Protein AF-A0A1B6KY46-F1 (afdb_monomer_lite)

pLDDT: mean 71.79, std 14.52, range [36.72, 92.38]

Sequence (131 aa):
NGDKIRTVQSFETPRRLRALRSFLGMCNYYRSFVPNYSKIAGPLLQLTKKNERFNWGPDQEKAFLELKERLTTAPILKHFDPDLPIEVHTDASDLGVGAALMQKEGEMVLPVAYASRRLTDAEKKYSTTEK

Organism: NCBI:txid36148

Radius of gyration: 17.71 Å; chains: 1; bounding box: 39×39×50 Å

Structure (mmCIF, N/CA/C/O backbone):
data_AF-A0A1B6KY46-F1
#
_entry.id   AF-A0A1B6KY46-F1
#
loop_
_atom_site.group_PDB
_atom_site.id
_atom_site.type_symbol
_atom_site.label_atom_id
_atom_site.label_alt_id
_atom_site.label_comp_id
_atom_site.label_asym_id
_atom_site.label_entity_id
_atom_site.label_seq_id
_atom_site.pdbx_PDB_ins_code
_atom_site.Cartn_x
_atom_site.Cartn_y
_atom_site.Cartn_z
_atom_site.occupancy
_atom_site.B_iso_or_equiv
_atom_site.auth_seq_id
_atom_site.auth_comp_id
_atom_site.auth_asym_id
_atom_site.auth_atom_id
_atom_site.pdbx_PDB_model_num
ATOM 1 N N . ASN A 1 1 ? -3.567 -14.695 9.908 1.00 36.72 1 ASN A N 1
ATOM 2 C CA . ASN A 1 1 ? -3.204 -14.280 8.528 1.00 36.72 1 ASN A CA 1
ATOM 3 C C . ASN A 1 1 ? -1.737 -13.817 8.399 1.00 36.72 1 ASN A C 1
ATOM 5 O O . ASN A 1 1 ? -1.435 -13.004 7.532 1.00 36.72 1 ASN A O 1
ATOM 9 N N . GLY A 1 2 ? -0.807 -14.327 9.223 1.00 42.25 2 GLY A N 1
ATOM 10 C CA . GLY A 1 2 ? 0.593 -13.866 9.241 1.00 42.25 2 GLY A CA 1
ATOM 11 C C . GLY A 1 2 ? 1.423 -14.260 8.011 1.00 42.25 2 GLY A C 1
ATOM 12 O O . GLY A 1 2 ? 2.403 -13.588 7.698 1.00 42.25 2 GLY A O 1
ATOM 13 N N . ASP A 1 3 ? 1.010 -15.291 7.266 1.00 48.91 3 ASP A N 1
ATOM 14 C CA . ASP A 1 3 ? 1.799 -15.824 6.146 1.00 48.91 3 ASP A CA 1
ATOM 15 C C . ASP A 1 3 ? 1.868 -14.889 4.937 1.00 48.91 3 ASP A C 1
ATOM 17 O O . ASP A 1 3 ? 2.915 -14.784 4.299 1.00 48.91 3 ASP A O 1
ATOM 21 N N . LYS A 1 4 ? 0.802 -14.136 4.636 1.00 49.28 4 LYS A N 1
ATOM 22 C CA . LYS A 1 4 ? 0.802 -13.197 3.498 1.00 49.28 4 LYS A CA 1
ATOM 23 C C . LYS A 1 4 ? 1.681 -11.968 3.765 1.00 49.28 4 LYS A C 1
ATOM 25 O O . LYS A 1 4 ? 2.340 -11.490 2.849 1.00 49.28 4 LYS A O 1
ATOM 30 N N . ILE A 1 5 ? 1.765 -11.514 5.019 1.00 53.66 5 ILE A N 1
ATOM 31 C CA . ILE A 1 5 ? 2.641 -10.403 5.438 1.00 53.66 5 ILE A CA 1
ATOM 32 C C . ILE A 1 5 ? 4.101 -10.852 5.465 1.00 53.66 5 ILE A C 1
ATOM 34 O O . ILE A 1 5 ? 4.959 -10.155 4.928 1.00 53.66 5 ILE A O 1
ATOM 38 N N . ARG A 1 6 ? 4.380 -12.048 6.005 1.00 54.47 6 ARG A N 1
ATOM 39 C CA . ARG A 1 6 ? 5.709 -12.669 5.897 1.00 54.47 6 ARG A CA 1
ATOM 40 C C . ARG A 1 6 ? 6.136 -12.795 4.445 1.00 54.47 6 ARG A C 1
ATOM 42 O O . ARG A 1 6 ? 7.271 -12.466 4.142 1.00 54.47 6 ARG A O 1
ATOM 49 N N . THR A 1 7 ? 5.210 -13.156 3.556 1.00 57.94 7 THR A N 1
ATOM 50 C CA . THR A 1 7 ? 5.467 -13.203 2.112 1.00 57.94 7 THR A CA 1
ATOM 51 C C . THR A 1 7 ? 5.849 -11.820 1.565 1.00 57.94 7 THR A C 1
ATOM 53 O O . THR A 1 7 ? 6.804 -11.726 0.805 1.00 57.94 7 THR A O 1
ATOM 56 N N . VAL A 1 8 ? 5.175 -10.731 1.973 1.00 60.91 8 VAL A N 1
ATOM 57 C CA . VAL A 1 8 ? 5.543 -9.346 1.589 1.00 60.91 8 VAL A CA 1
ATOM 58 C C . VAL A 1 8 ? 6.920 -8.954 2.133 1.00 60.91 8 VAL A C 1
ATOM 60 O O . VAL A 1 8 ? 7.728 -8.382 1.406 1.00 60.91 8 VAL A O 1
ATOM 63 N N . GLN A 1 9 ? 7.215 -9.274 3.395 1.00 61.31 9 GLN A N 1
ATOM 64 C CA . GLN A 1 9 ? 8.515 -8.997 4.016 1.00 61.31 9 GLN A CA 1
ATOM 65 C C . GLN A 1 9 ? 9.643 -9.789 3.355 1.00 61.31 9 GLN A C 1
ATOM 67 O O . GLN A 1 9 ? 10.713 -9.234 3.102 1.00 61.31 9 GLN A O 1
ATOM 72 N N . SER A 1 10 ? 9.388 -11.052 3.018 1.00 62.41 10 SER A N 1
ATOM 73 C CA . SER A 1 10 ? 10.339 -11.953 2.375 1.00 62.41 10 SER A CA 1
ATOM 74 C C . SER A 1 10 ? 10.403 -11.784 0.858 1.00 62.41 10 SER A C 1
ATOM 76 O O . SER A 1 10 ? 11.180 -12.484 0.214 1.00 62.41 10 SER A O 1
ATOM 78 N N . PHE A 1 11 ? 9.600 -10.893 0.260 1.00 71.69 11 PHE A N 1
ATOM 79 C CA . PHE A 1 11 ? 9.702 -10.619 -1.169 1.00 71.69 11 PHE A CA 1
ATOM 80 C C . PHE A 1 11 ? 11.071 -10.003 -1.456 1.00 71.69 11 PHE A C 1
ATOM 82 O O . PHE A 1 11 ? 11.393 -8.905 -0.986 1.00 71.69 11 PHE A O 1
ATOM 89 N N . GLU A 1 12 ? 11.870 -10.730 -2.228 1.00 76.62 12 GLU A N 1
ATOM 90 C CA . GLU A 1 12 ? 13.127 -10.242 -2.778 1.00 76.62 12 GLU A CA 1
ATOM 91 C C . GLU A 1 12 ? 12.865 -9.172 -3.840 1.00 76.62 12 GLU A C 1
ATOM 93 O O . GLU A 1 12 ? 11.834 -9.194 -4.525 1.00 76.62 12 GLU A O 1
ATOM 98 N N . THR A 1 13 ? 13.821 -8.255 -4.006 1.00 81.69 13 THR A N 1
ATOM 99 C CA . THR A 1 13 ? 13.777 -7.220 -5.042 1.00 81.69 13 THR A CA 1
ATOM 100 C C 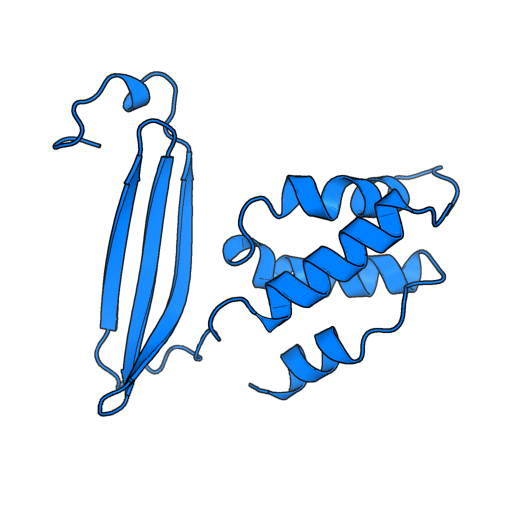. THR A 1 13 ? 13.558 -7.862 -6.421 1.00 81.69 13 THR A C 1
ATOM 102 O O . THR A 1 13 ? 14.377 -8.680 -6.865 1.00 81.69 13 THR A O 1
ATOM 105 N N . PRO A 1 14 ? 12.462 -7.528 -7.128 1.00 83.38 14 PRO A N 1
ATOM 106 C CA . PRO A 1 14 ? 12.146 -8.119 -8.417 1.00 83.38 14 PRO A CA 1
ATOM 107 C C . PRO A 1 14 ? 13.240 -7.851 -9.455 1.00 83.38 14 PRO A C 1
ATOM 109 O O . PRO A 1 14 ? 13.399 -6.739 -9.938 1.00 83.38 14 PRO A O 1
ATOM 112 N N . ARG A 1 15 ? 13.951 -8.897 -9.887 1.00 81.88 15 ARG A N 1
ATOM 113 C CA . ARG A 1 15 ? 14.967 -8.781 -10.956 1.00 81.88 15 ARG A CA 1
ATOM 114 C C . ARG A 1 15 ? 14.407 -8.950 -12.369 1.00 81.88 15 ARG A C 1
ATOM 116 O O . ARG A 1 15 ? 15.143 -8.865 -13.345 1.00 81.88 15 ARG A O 1
ATOM 123 N N . ARG A 1 16 ? 13.120 -9.298 -12.491 1.00 85.19 16 ARG A N 1
ATOM 124 C CA . ARG A 1 16 ? 12.459 -9.618 -13.766 1.00 85.19 16 ARG A CA 1
ATOM 125 C C . ARG A 1 16 ? 11.001 -9.174 -13.741 1.00 85.19 16 ARG A C 1
ATOM 127 O O . ARG A 1 16 ? 10.339 -9.267 -12.706 1.00 85.19 16 ARG A O 1
ATOM 134 N N . LEU A 1 17 ? 10.459 -8.848 -14.913 1.00 84.69 17 LEU A N 1
ATOM 135 C CA . LEU A 1 17 ? 9.071 -8.410 -15.091 1.00 84.69 17 LEU A CA 1
ATOM 136 C C . LEU A 1 17 ? 8.029 -9.372 -14.490 1.00 84.69 17 LEU A C 1
ATOM 138 O O . LEU A 1 17 ? 7.043 -8.932 -13.903 1.00 84.69 17 LEU A O 1
ATOM 142 N N . ARG A 1 18 ? 8.248 -10.691 -14.593 1.00 83.00 18 ARG A N 1
ATOM 143 C CA . ARG A 1 18 ? 7.348 -11.698 -14.002 1.00 83.00 18 ARG A CA 1
ATOM 144 C C . ARG A 1 18 ? 7.260 -11.568 -12.478 1.00 83.00 18 ARG A C 1
ATOM 146 O O . ARG A 1 18 ? 6.161 -11.610 -11.934 1.00 83.00 18 ARG A O 1
ATOM 153 N N . ALA A 1 19 ? 8.398 -11.386 -11.809 1.00 81.81 19 ALA A N 1
ATOM 154 C CA . ALA A 1 19 ? 8.449 -11.218 -10.357 1.00 81.81 19 ALA A CA 1
ATOM 155 C C . ALA A 1 19 ? 7.783 -9.902 -9.937 1.00 81.81 19 ALA A C 1
ATOM 157 O O . ALA A 1 19 ? 6.993 -9.886 -8.997 1.00 81.81 19 ALA A O 1
ATOM 158 N N . LEU A 1 20 ? 8.012 -8.827 -10.700 1.00 86.75 20 LEU A N 1
ATOM 159 C CA . LEU A 1 20 ? 7.397 -7.528 -10.437 1.00 86.75 20 LEU A CA 1
ATOM 160 C C . LEU A 1 20 ? 5.868 -7.582 -10.553 1.00 86.75 20 LEU A C 1
ATOM 162 O O . LEU A 1 20 ? 5.163 -7.077 -9.686 1.00 86.75 20 LEU A O 1
ATOM 166 N N . ARG A 1 21 ? 5.341 -8.241 -11.592 1.00 84.12 21 ARG A N 1
ATOM 167 C CA . ARG A 1 21 ? 3.891 -8.439 -11.756 1.00 84.12 21 ARG A CA 1
ATOM 168 C C . ARG A 1 21 ? 3.289 -9.265 -10.621 1.00 84.12 21 ARG A C 1
ATOM 170 O O . ARG A 1 21 ? 2.195 -8.945 -10.171 1.00 84.12 21 ARG A O 1
ATOM 177 N N . SER A 1 22 ? 4.002 -10.286 -10.141 1.00 81.56 22 SER A N 1
ATOM 178 C CA . SER A 1 22 ? 3.567 -11.081 -8.986 1.00 81.56 22 SER A CA 1
ATOM 179 C C . SER A 1 22 ? 3.493 -10.236 -7.713 1.00 81.56 22 SER A C 1
ATOM 181 O O . SER A 1 22 ? 2.498 -10.303 -6.996 1.00 81.56 22 SER A O 1
ATOM 183 N N . PHE A 1 23 ? 4.520 -9.422 -7.455 1.00 83.62 23 PHE A N 1
ATOM 184 C CA . PHE A 1 23 ? 4.546 -8.499 -6.322 1.00 83.62 23 PHE A CA 1
ATOM 185 C C . PHE A 1 23 ? 3.394 -7.491 -6.405 1.00 83.62 23 PHE A C 1
ATOM 187 O O . PHE A 1 23 ? 2.583 -7.410 -5.488 1.00 83.62 23 PHE A O 1
ATOM 194 N N . LEU A 1 24 ? 3.249 -6.796 -7.539 1.00 85.31 24 LEU A N 1
ATOM 195 C CA . LEU A 1 24 ? 2.179 -5.815 -7.745 1.00 85.31 24 LEU A CA 1
ATOM 196 C C . LEU A 1 24 ? 0.783 -6.439 -7.647 1.00 85.31 24 LEU A C 1
ATOM 198 O O . LEU A 1 24 ? -0.112 -5.817 -7.085 1.00 85.31 24 LEU A O 1
ATOM 202 N N . GLY A 1 25 ? 0.596 -7.665 -8.143 1.00 81.00 25 GLY A N 1
ATOM 203 C CA . GLY A 1 25 ? -0.665 -8.396 -8.012 1.00 81.00 25 GLY A CA 1
ATOM 204 C C . GLY A 1 25 ? -1.051 -8.634 -6.552 1.00 81.00 25 GLY A C 1
ATOM 205 O O . GLY A 1 25 ? -2.205 -8.432 -6.181 1.00 81.00 25 GLY A O 1
ATOM 206 N N . MET A 1 26 ? -0.078 -8.982 -5.709 1.00 75.00 26 MET A N 1
ATOM 207 C CA . MET A 1 26 ? -0.288 -9.136 -4.271 1.00 75.00 26 MET A CA 1
ATOM 208 C C . MET A 1 26 ? -0.530 -7.784 -3.584 1.00 75.00 26 MET A C 1
ATOM 210 O O . MET A 1 26 ? -1.487 -7.651 -2.823 1.00 75.00 26 MET A O 1
ATOM 214 N N . CYS A 1 27 ? 0.247 -6.749 -3.915 1.00 76.94 27 CYS A N 1
ATOM 215 C CA . CYS A 1 27 ? 0.030 -5.400 -3.389 1.00 76.94 27 CYS A CA 1
ATOM 216 C C . CYS A 1 27 ? -1.350 -4.836 -3.752 1.00 76.94 27 CYS A C 1
ATOM 218 O O . CYS A 1 27 ? -1.924 -4.078 -2.975 1.00 76.94 27 CYS A O 1
ATOM 220 N N . ASN A 1 28 ? -1.901 -5.209 -4.910 1.00 76.81 28 ASN A N 1
ATOM 221 C CA . ASN A 1 28 ? -3.199 -4.725 -5.371 1.00 76.81 28 ASN A CA 1
ATOM 222 C C . ASN A 1 28 ? -4.346 -5.152 -4.437 1.00 76.81 28 ASN A C 1
ATOM 224 O O . ASN A 1 28 ? -5.300 -4.395 -4.278 1.00 76.81 28 ASN A O 1
ATOM 228 N N . TYR A 1 29 ? -4.227 -6.309 -3.770 1.00 68.81 29 TYR A N 1
ATOM 229 C CA . TYR A 1 29 ? -5.178 -6.753 -2.740 1.00 68.81 29 TYR A CA 1
ATOM 230 C C . TYR A 1 29 ? -5.215 -5.795 -1.542 1.00 68.81 29 TYR A C 1
ATOM 232 O O . TYR A 1 29 ? -6.267 -5.565 -0.957 1.00 68.81 29 TYR A O 1
ATOM 240 N N . TYR A 1 30 ? -4.070 -5.199 -1.204 1.00 70.62 30 TYR A N 1
ATOM 241 C CA . TYR A 1 30 ? -3.914 -4.322 -0.046 1.00 70.62 30 TYR A CA 1
ATOM 242 C C . TYR A 1 30 ? -3.887 -2.828 -0.403 1.00 70.62 30 TYR A C 1
ATOM 244 O O . TYR A 1 30 ? -3.660 -1.980 0.459 1.00 70.62 30 TYR A O 1
ATOM 252 N N . ARG A 1 31 ? -4.116 -2.477 -1.674 1.00 72.94 31 ARG A N 1
ATOM 253 C CA . ARG A 1 31 ? -3.951 -1.104 -2.177 1.00 72.94 31 ARG A CA 1
ATOM 254 C C . ARG A 1 31 ? -4.835 -0.078 -1.463 1.00 72.94 31 ARG A C 1
ATOM 256 O O . ARG A 1 31 ? -4.445 1.077 -1.362 1.00 72.94 31 ARG A O 1
ATOM 263 N N . SER A 1 32 ? -6.021 -0.486 -0.998 1.00 65.50 32 SER A N 1
ATOM 264 C CA . SER A 1 32 ? -6.977 0.363 -0.266 1.00 65.50 32 SER A CA 1
ATOM 265 C C . SER A 1 32 ? -6.443 0.809 1.093 1.00 65.50 32 SER A C 1
ATOM 267 O O . SER A 1 32 ? -6.942 1.773 1.659 1.00 65.50 32 SER A O 1
ATOM 269 N N . PHE A 1 33 ? -5.418 0.122 1.592 1.00 65.88 33 PHE A N 1
ATOM 270 C CA . PHE A 1 33 ? -4.835 0.314 2.917 1.00 65.88 33 PHE A CA 1
ATOM 271 C C . PHE A 1 33 ? -3.481 1.017 2.863 1.00 65.88 33 PHE A C 1
ATOM 273 O O . PHE A 1 33 ? -2.880 1.291 3.896 1.00 65.88 33 PHE A O 1
ATOM 280 N N . VAL A 1 34 ? -2.997 1.317 1.656 1.00 72.38 34 VAL A N 1
ATOM 281 C CA . VAL A 1 34 ? -1.781 2.092 1.436 1.00 72.38 34 VAL A CA 1
ATOM 282 C C . VAL A 1 34 ? -2.196 3.468 0.914 1.00 72.38 34 VAL A C 1
ATOM 284 O O . VAL A 1 34 ? -2.529 3.606 -0.270 1.00 72.38 34 VAL A O 1
ATOM 287 N N . PRO A 1 35 ? -2.184 4.511 1.764 1.00 70.62 35 PRO A N 1
ATOM 288 C CA . PRO A 1 35 ? -2.429 5.874 1.320 1.00 70.62 35 PRO A CA 1
ATOM 289 C C . PRO A 1 35 ? -1.504 6.229 0.158 1.00 70.62 35 PRO A C 1
ATOM 291 O O . PRO A 1 35 ? -0.308 5.946 0.187 1.00 70.62 35 PRO A O 1
ATOM 294 N N . ASN A 1 36 ? -2.058 6.855 -0.880 1.00 77.94 36 ASN A N 1
ATOM 295 C CA . ASN A 1 36 ? -1.322 7.215 -2.094 1.00 77.94 36 ASN A CA 1
ATOM 296 C C . ASN A 1 36 ? -0.678 6.028 -2.839 1.00 77.94 36 ASN A C 1
ATOM 298 O O . ASN A 1 36 ? 0.280 6.244 -3.584 1.00 77.94 36 ASN A O 1
ATOM 302 N N . TYR A 1 37 ? -1.217 4.805 -2.718 1.00 81.62 37 TYR A N 1
ATOM 303 C CA . TYR A 1 37 ? -0.700 3.604 -3.392 1.00 81.62 37 TYR A CA 1
ATOM 304 C C . TYR A 1 37 ? -0.311 3.846 -4.854 1.00 81.62 37 TYR A C 1
ATOM 306 O O . TYR A 1 37 ? 0.811 3.553 -5.249 1.00 81.62 37 TYR A O 1
ATOM 314 N N . SER A 1 38 ? -1.201 4.439 -5.657 1.00 80.94 38 SER A N 1
ATOM 315 C CA . SER A 1 38 ? -0.948 4.683 -7.084 1.00 80.94 38 SER A CA 1
ATOM 316 C C . SER A 1 38 ? 0.248 5.604 -7.344 1.00 80.94 38 SER A C 1
ATOM 318 O O . SER A 1 38 ? 0.911 5.464 -8.368 1.00 80.94 38 SER A O 1
ATOM 320 N N . LYS A 1 39 ? 0.534 6.541 -6.429 1.00 82.44 39 LYS A N 1
ATOM 321 C CA . LYS A 1 39 ? 1.686 7.447 -6.524 1.00 82.44 39 LYS A CA 1
ATOM 322 C C . LYS A 1 39 ? 2.981 6.702 -6.204 1.00 82.44 39 LYS A C 1
ATOM 324 O O . LYS A 1 39 ? 3.949 6.844 -6.941 1.00 82.44 39 LYS A O 1
ATOM 329 N N . ILE A 1 40 ? 2.969 5.882 -5.152 1.00 86.62 40 ILE A N 1
ATOM 330 C CA . ILE A 1 40 ? 4.129 5.091 -4.715 1.00 86.62 40 ILE A CA 1
ATOM 331 C C . ILE A 1 40 ? 4.430 3.985 -5.736 1.00 86.62 40 ILE A C 1
ATOM 333 O O . ILE A 1 40 ? 5.563 3.831 -6.168 1.00 86.62 40 ILE A O 1
ATOM 337 N N . ALA A 1 41 ? 3.411 3.258 -6.200 1.00 87.81 41 ALA A N 1
ATOM 338 C CA . ALA A 1 41 ? 3.544 2.180 -7.177 1.00 87.81 41 ALA A CA 1
ATOM 339 C C . ALA A 1 41 ? 3.815 2.672 -8.612 1.00 87.81 41 ALA A C 1
ATOM 341 O O . ALA A 1 41 ? 4.110 1.859 -9.486 1.00 87.81 41 ALA A O 1
ATOM 342 N N . GLY A 1 42 ? 3.717 3.977 -8.884 1.00 88.44 42 GLY A N 1
ATOM 343 C CA . GLY A 1 42 ? 3.860 4.565 -10.220 1.00 88.44 42 GLY A CA 1
ATOM 344 C C . GLY A 1 42 ? 5.129 4.133 -10.975 1.00 88.44 42 GLY A C 1
ATOM 345 O O . GLY A 1 42 ? 4.999 3.609 -12.086 1.00 88.44 42 GLY A O 1
ATOM 346 N N . PRO A 1 43 ? 6.337 4.270 -10.388 1.00 88.88 43 PRO A N 1
ATOM 347 C CA . PRO A 1 43 ? 7.592 3.835 -11.009 1.00 88.88 43 PRO A CA 1
ATOM 348 C C . PRO A 1 43 ? 7.628 2.335 -11.329 1.00 88.88 43 PRO A C 1
ATOM 350 O O . PRO A 1 43 ? 8.192 1.927 -12.342 1.00 88.88 43 PRO A O 1
ATOM 353 N N . LEU A 1 44 ? 6.984 1.507 -10.501 1.00 90.31 44 LEU A N 1
ATOM 354 C CA . LEU A 1 44 ? 6.892 0.059 -10.696 1.00 90.31 44 LEU A CA 1
ATOM 355 C C . LEU A 1 44 ? 5.886 -0.309 -11.793 1.00 90.31 44 LEU A C 1
ATOM 357 O O . LEU A 1 44 ? 6.149 -1.178 -12.620 1.00 90.31 44 LEU A O 1
ATOM 361 N N . LEU A 1 45 ? 4.737 0.368 -11.837 1.00 87.75 45 LEU A N 1
ATOM 362 C CA . LEU A 1 45 ? 3.714 0.158 -12.861 1.00 87.75 45 LEU A CA 1
ATOM 363 C C . LEU A 1 45 ? 4.221 0.545 -14.253 1.00 87.75 45 LEU A C 1
ATOM 365 O O . LEU A 1 45 ? 3.876 -0.127 -15.227 1.00 87.75 45 LEU A O 1
ATOM 369 N N . GLN A 1 46 ? 5.076 1.567 -14.363 1.00 88.19 46 GLN A N 1
ATOM 370 C CA . GLN A 1 46 ? 5.720 1.927 -15.630 1.00 88.19 46 GLN A CA 1
ATOM 371 C C . GLN A 1 46 ? 6.524 0.763 -16.218 1.00 88.19 46 GLN A C 1
ATOM 373 O O . GLN A 1 46 ? 6.327 0.444 -17.388 1.00 88.19 46 GLN A O 1
ATOM 378 N N . LEU A 1 47 ? 7.299 0.045 -15.397 1.00 87.94 47 LEU A N 1
ATOM 379 C CA . LEU A 1 47 ? 8.048 -1.139 -15.837 1.00 87.94 47 LEU A CA 1
ATOM 380 C C . LEU A 1 47 ? 7.160 -2.288 -16.337 1.00 87.94 47 LEU A C 1
ATOM 382 O O . LEU A 1 47 ? 7.659 -3.216 -16.970 1.00 87.94 47 LEU A O 1
ATOM 386 N N . THR A 1 48 ? 5.854 -2.265 -16.049 1.00 86.19 48 THR A N 1
ATOM 387 C CA . THR A 1 48 ? 4.920 -3.305 -16.507 1.00 86.19 48 THR A CA 1
ATOM 388 C C . THR A 1 48 ? 4.281 -3.036 -17.866 1.00 86.19 48 THR A C 1
ATOM 390 O O . THR A 1 48 ? 3.645 -3.950 -18.414 1.00 86.19 48 THR A O 1
ATOM 393 N N . LYS A 1 49 ? 4.458 -1.823 -18.413 1.00 87.25 49 LYS A N 1
ATOM 394 C CA . LYS A 1 49 ? 3.894 -1.398 -19.698 1.00 87.25 49 LYS A CA 1
ATOM 395 C C . LYS A 1 49 ? 4.490 -2.188 -20.865 1.00 87.25 49 LYS A C 1
ATOM 397 O O . LYS A 1 49 ? 5.616 -2.679 -20.824 1.00 87.25 49 LYS A O 1
ATOM 402 N N . LYS A 1 50 ? 3.698 -2.334 -21.929 1.00 81.62 50 LYS A N 1
ATOM 403 C CA . LYS A 1 50 ? 4.122 -3.021 -23.153 1.00 81.62 50 LYS A CA 1
ATOM 404 C C . LYS A 1 50 ? 5.243 -2.214 -23.823 1.00 81.62 50 LYS A C 1
ATOM 406 O O . LYS A 1 50 ? 5.114 -1.003 -23.939 1.00 81.62 50 LYS A O 1
ATOM 411 N N . ASN A 1 51 ? 6.296 -2.900 -24.274 1.00 80.56 51 ASN A N 1
ATOM 412 C CA . ASN A 1 51 ? 7.499 -2.337 -24.912 1.00 80.56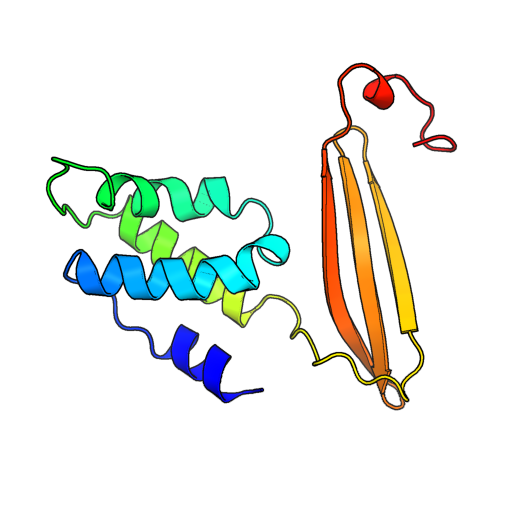 51 ASN A CA 1
ATOM 413 C C . ASN A 1 51 ? 8.435 -1.514 -24.006 1.00 80.56 51 ASN A C 1
ATOM 415 O O . ASN A 1 51 ? 9.396 -0.940 -24.513 1.00 80.56 51 ASN A O 1
ATOM 419 N N . GLU A 1 52 ? 8.217 -1.499 -22.690 1.00 82.25 52 GLU A N 1
ATOM 420 C CA . GLU A 1 52 ? 9.151 -0.862 -21.759 1.00 82.25 52 GLU A CA 1
ATOM 421 C C . GLU A 1 52 ? 10.337 -1.793 -21.461 1.00 82.25 52 GLU A C 1
ATOM 423 O O . GLU A 1 52 ? 10.158 -2.996 -21.232 1.00 82.25 52 GLU A O 1
ATOM 428 N N . ARG A 1 53 ? 11.563 -1.255 -21.445 1.00 84.50 53 ARG A N 1
ATOM 429 C CA . ARG A 1 53 ? 12.729 -2.020 -20.983 1.00 84.50 53 ARG A CA 1
ATOM 430 C C . ARG A 1 53 ? 12.670 -2.134 -19.465 1.00 84.50 53 ARG A C 1
ATOM 432 O O . ARG A 1 53 ? 12.451 -1.149 -18.768 1.00 84.50 53 ARG A O 1
ATOM 439 N N . PHE A 1 54 ? 12.902 -3.334 -18.941 1.00 86.69 54 PHE A N 1
ATOM 440 C CA . PHE A 1 54 ? 12.974 -3.537 -17.497 1.00 86.69 54 PHE A CA 1
ATOM 441 C C . PHE A 1 54 ? 14.255 -2.889 -16.951 1.00 86.69 54 PHE A C 1
ATOM 443 O O . PHE A 1 54 ? 15.319 -3.504 -16.977 1.00 86.69 54 PHE A O 1
ATOM 450 N N . ASN A 1 55 ? 14.149 -1.639 -16.500 1.00 87.06 55 ASN A N 1
ATOM 451 C CA . ASN A 1 55 ? 15.240 -0.887 -15.894 1.00 87.06 55 ASN A CA 1
ATOM 452 C C . ASN A 1 55 ? 14.938 -0.635 -14.416 1.00 87.06 55 ASN A C 1
ATOM 454 O O . ASN A 1 55 ? 14.033 0.127 -14.080 1.00 87.06 55 ASN A O 1
ATOM 458 N N . TRP A 1 56 ? 15.679 -1.298 -13.535 1.00 90.50 56 TRP A N 1
ATOM 459 C CA . TRP A 1 56 ? 15.499 -1.156 -12.096 1.00 90.50 56 TRP A CA 1
ATOM 460 C C . TRP A 1 56 ? 16.458 -0.097 -11.553 1.00 90.50 56 TRP A C 1
ATOM 462 O O . TRP A 1 56 ? 17.645 -0.366 -11.373 1.00 90.50 56 TRP A O 1
ATOM 472 N N . GLY A 1 57 ? 15.949 1.115 -11.338 1.00 91.12 57 GLY A N 1
ATOM 473 C CA . GLY A 1 57 ? 16.710 2.248 -10.823 1.00 91.12 57 GLY A CA 1
ATOM 474 C C . GLY A 1 57 ? 16.345 2.633 -9.384 1.00 91.12 57 GLY A C 1
ATOM 475 O O . GLY A 1 57 ? 15.546 1.956 -8.729 1.00 91.12 57 GLY A O 1
ATOM 476 N N . PRO A 1 58 ? 16.900 3.756 -8.890 1.00 92.38 58 PRO A N 1
ATOM 477 C CA . PRO A 1 58 ? 16.653 4.251 -7.535 1.00 92.38 58 PRO A CA 1
ATOM 478 C C . PRO A 1 58 ? 15.172 4.515 -7.238 1.00 92.38 58 PRO A C 1
ATOM 480 O O . PRO A 1 58 ? 14.706 4.220 -6.140 1.00 92.38 58 PRO A O 1
ATOM 483 N N . ASP A 1 59 ? 14.413 5.016 -8.217 1.00 89.38 59 ASP A N 1
ATOM 484 C CA . ASP A 1 59 ? 12.985 5.309 -8.049 1.00 89.38 59 ASP A CA 1
ATOM 485 C C . ASP A 1 59 ? 12.150 4.035 -7.876 1.00 89.38 59 ASP A C 1
ATOM 487 O O . ASP A 1 59 ? 11.202 4.010 -7.091 1.00 89.38 59 ASP A O 1
ATOM 491 N N . GLN A 1 60 ? 12.509 2.962 -8.586 1.00 91.38 60 GLN A N 1
ATOM 492 C CA . GLN A 1 60 ? 11.851 1.663 -8.464 1.00 91.38 60 GLN A CA 1
ATOM 493 C C . GLN A 1 60 ? 12.211 0.981 -7.148 1.00 91.38 60 GLN A C 1
ATOM 495 O O . GLN A 1 60 ? 11.318 0.458 -6.484 1.00 91.38 60 GLN A O 1
ATOM 500 N N . GLU A 1 61 ? 13.480 1.038 -6.735 1.00 91.12 61 GLU A N 1
ATOM 501 C CA . GLU A 1 61 ? 13.909 0.518 -5.434 1.00 91.12 61 GLU A CA 1
ATOM 502 C C . GLU A 1 61 ? 13.193 1.248 -4.293 1.00 91.12 61 GLU A C 1
ATOM 504 O O . GLU A 1 61 ? 12.598 0.614 -3.424 1.00 91.12 61 GLU A O 1
ATOM 509 N N . LYS A 1 62 ? 13.154 2.585 -4.341 1.00 91.50 62 LYS A N 1
ATOM 510 C CA . LYS A 1 62 ? 12.447 3.402 -3.351 1.00 91.50 62 LYS A CA 1
ATOM 511 C C . LYS A 1 62 ? 10.958 3.060 -3.296 1.00 91.50 62 LYS A C 1
ATOM 513 O O . LYS A 1 62 ? 10.427 2.843 -2.212 1.00 91.50 62 LYS A O 1
ATOM 518 N N . ALA A 1 63 ? 10.296 2.970 -4.450 1.00 89.12 63 ALA A N 1
ATOM 519 C CA . ALA A 1 63 ? 8.891 2.580 -4.534 1.00 89.12 63 ALA A CA 1
ATOM 520 C C . ALA A 1 63 ? 8.637 1.173 -3.967 1.00 89.12 63 ALA A C 1
ATOM 522 O O . ALA A 1 63 ? 7.635 0.944 -3.291 1.00 89.12 63 ALA A O 1
ATOM 523 N N . PHE A 1 64 ? 9.536 0.225 -4.236 1.00 89.81 64 PHE A N 1
ATOM 524 C CA . PHE A 1 64 ? 9.438 -1.146 -3.743 1.00 89.81 64 PHE A CA 1
ATOM 525 C C . PHE A 1 64 ? 9.586 -1.222 -2.221 1.00 89.81 64 PHE A C 1
ATOM 527 O O . PHE A 1 64 ? 8.749 -1.837 -1.557 1.00 89.81 64 PHE A O 1
ATOM 534 N N . LEU A 1 65 ? 10.611 -0.569 -1.669 1.00 88.06 65 LEU A N 1
ATOM 535 C CA . LEU A 1 65 ? 10.854 -0.523 -0.230 1.00 88.06 65 LEU A CA 1
ATOM 536 C C . LEU A 1 65 ? 9.729 0.204 0.506 1.00 88.06 65 LEU A C 1
ATOM 538 O O . LEU A 1 65 ? 9.229 -0.326 1.494 1.00 88.06 65 LEU A O 1
ATOM 542 N N . GLU A 1 66 ? 9.263 1.345 -0.012 1.00 87.06 66 GLU A N 1
ATOM 543 C CA . GLU A 1 66 ? 8.146 2.071 0.594 1.00 87.06 66 GLU A CA 1
ATOM 544 C C . GLU A 1 66 ? 6.861 1.234 0.558 1.00 87.06 66 GLU A C 1
ATOM 546 O O . GLU A 1 66 ? 6.151 1.163 1.555 1.00 87.06 66 GLU A O 1
ATOM 551 N N . LEU A 1 67 ? 6.563 0.514 -0.532 1.00 84.75 67 LEU A N 1
ATOM 552 C CA . LEU A 1 67 ? 5.419 -0.403 -0.540 1.00 84.75 67 LEU A CA 1
ATOM 553 C C . LEU A 1 67 ? 5.576 -1.545 0.467 1.00 84.75 67 LEU A C 1
ATOM 555 O O . LEU A 1 67 ? 4.606 -1.865 1.149 1.00 84.75 67 LEU A O 1
ATOM 559 N N . LYS A 1 68 ? 6.763 -2.153 0.592 1.00 83.00 68 LYS A N 1
ATOM 560 C CA . LYS A 1 68 ? 7.014 -3.188 1.609 1.00 83.00 68 LYS A CA 1
ATOM 561 C C . LYS A 1 68 ? 6.812 -2.637 3.014 1.00 83.00 68 LYS A C 1
ATOM 563 O O . LYS A 1 68 ? 6.130 -3.267 3.816 1.00 83.00 68 LYS A O 1
ATOM 568 N N . GLU A 1 69 ? 7.359 -1.465 3.302 1.00 80.38 69 GLU A N 1
ATOM 569 C CA . GLU A 1 69 ? 7.205 -0.808 4.593 1.00 80.38 69 GLU A CA 1
ATOM 570 C C . GLU A 1 69 ? 5.735 -0.503 4.868 1.00 80.38 69 GLU A C 1
ATOM 572 O O . GLU A 1 69 ? 5.201 -0.967 5.867 1.00 80.38 69 GLU A O 1
ATOM 577 N N . ARG A 1 70 ? 5.024 0.175 3.963 1.00 77.31 70 ARG A N 1
ATOM 578 C CA . ARG A 1 70 ? 3.608 0.534 4.153 1.00 77.31 70 ARG A CA 1
ATOM 579 C C . ARG A 1 70 ? 2.711 -0.687 4.297 1.00 77.31 70 ARG A C 1
ATOM 581 O O . ARG A 1 70 ? 1.798 -0.667 5.105 1.00 77.31 70 ARG A O 1
ATOM 588 N N . LEU A 1 71 ? 2.969 -1.761 3.555 1.00 73.94 71 LEU A N 1
ATOM 589 C CA . LEU A 1 71 ? 2.192 -3.001 3.650 1.00 73.94 71 LEU A CA 1
ATOM 590 C C . LEU A 1 71 ? 2.489 -3.810 4.918 1.00 73.94 71 LEU A C 1
ATOM 592 O O . LEU A 1 71 ? 1.719 -4.706 5.254 1.00 73.94 71 LEU A O 1
ATOM 596 N N . THR A 1 72 ? 3.597 -3.522 5.602 1.00 69.12 72 THR A N 1
ATOM 597 C CA . THR A 1 72 ? 4.010 -4.222 6.829 1.00 69.12 72 THR A CA 1
ATOM 598 C C . THR A 1 72 ? 3.836 -3.376 8.088 1.00 69.12 72 THR A C 1
ATOM 600 O O . THR A 1 72 ? 3.734 -3.938 9.173 1.00 69.12 72 THR A O 1
ATOM 603 N N . THR A 1 73 ? 3.750 -2.052 7.940 1.00 63.28 73 THR A N 1
ATOM 604 C CA . THR A 1 73 ? 3.482 -1.074 9.005 1.00 63.28 73 THR A CA 1
ATOM 605 C C . THR A 1 73 ? 2.039 -0.575 9.017 1.00 63.28 73 THR A C 1
ATOM 607 O O . THR A 1 73 ? 1.603 -0.073 10.051 1.00 63.28 73 THR A O 1
ATOM 610 N N . ALA A 1 74 ? 1.273 -0.713 7.921 1.00 58.12 74 ALA A N 1
ATOM 611 C CA . ALA A 1 74 ? -0.167 -0.456 7.949 1.00 58.12 74 ALA A CA 1
ATOM 612 C C . ALA A 1 74 ? -0.795 -1.313 9.056 1.00 58.12 74 ALA A C 1
ATOM 614 O O . ALA A 1 74 ? -0.495 -2.512 9.136 1.00 58.12 74 ALA A O 1
ATOM 615 N N . PRO A 1 75 ? -1.623 -0.714 9.929 1.00 52.62 75 PRO A N 1
ATOM 616 C CA . PRO A 1 75 ? -2.130 -1.411 11.091 1.00 52.62 75 PRO A CA 1
ATOM 617 C C . PRO A 1 75 ? -2.929 -2.621 10.604 1.00 52.62 75 PRO A C 1
ATOM 619 O O . PRO A 1 75 ? -3.739 -2.559 9.676 1.00 52.62 75 PRO A O 1
ATOM 622 N N . ILE A 1 76 ? -2.534 -3.751 11.172 1.00 53.53 76 ILE A N 1
ATOM 623 C CA . ILE A 1 76 ? -2.799 -5.104 10.710 1.00 53.53 76 ILE A CA 1
ATOM 624 C C . ILE A 1 76 ? -4.299 -5.268 10.532 1.00 53.53 76 ILE A C 1
ATOM 626 O O . ILE A 1 76 ? -5.033 -5.258 11.515 1.00 53.53 76 ILE A O 1
ATOM 630 N N . LEU A 1 77 ? -4.745 -5.443 9.288 1.00 58.62 77 LEU A N 1
ATOM 631 C CA . LEU A 1 77 ? -6.137 -5.779 9.047 1.00 58.62 77 LEU A CA 1
ATOM 632 C C . LEU A 1 77 ? -6.390 -7.164 9.606 1.00 58.62 77 LEU A C 1
ATOM 634 O O . LEU A 1 77 ? -5.935 -8.177 9.057 1.00 58.62 77 LEU A O 1
ATOM 638 N N . LYS A 1 78 ? -7.092 -7.192 10.728 1.00 65.44 78 LYS A N 1
ATOM 639 C CA . LYS A 1 78 ? -7.704 -8.396 11.237 1.00 65.44 78 LYS A CA 1
ATOM 640 C C . LYS A 1 78 ? -8.700 -8.887 10.185 1.00 65.44 78 LYS A C 1
ATOM 642 O O . LYS A 1 78 ? -9.342 -8.096 9.496 1.00 65.44 78 LYS A O 1
ATOM 647 N N . HIS A 1 79 ? -8.795 -10.206 10.020 1.00 61.91 79 HIS A N 1
ATOM 648 C CA . HIS A 1 79 ? -9.908 -10.764 9.256 1.00 61.91 79 HIS A CA 1
ATOM 649 C C . HIS A 1 79 ? -11.207 -10.397 9.953 1.00 61.91 79 HIS A C 1
ATOM 651 O O . HIS A 1 79 ? -11.279 -10.480 11.176 1.00 61.91 79 HIS A O 1
ATOM 657 N N . PHE A 1 80 ? -12.204 -10.011 9.164 1.00 71.38 80 PHE A N 1
ATOM 658 C CA . PHE A 1 80 ? -13.525 -9.737 9.696 1.00 71.38 80 PHE A CA 1
ATOM 659 C C . PHE A 1 80 ? -14.062 -10.983 10.400 1.00 71.38 80 PHE A C 1
ATOM 661 O O . PHE A 1 80 ? -14.169 -12.046 9.786 1.00 71.38 80 PHE A O 1
ATOM 668 N N . ASP A 1 81 ? -14.381 -10.830 11.676 1.00 77.81 81 ASP A N 1
ATOM 669 C CA . ASP A 1 81 ? -15.011 -11.853 12.496 1.00 77.81 81 ASP A CA 1
ATOM 670 C C . ASP A 1 81 ? -16.476 -11.459 12.748 1.00 77.81 81 ASP A C 1
ATOM 672 O O . ASP A 1 81 ? -16.710 -10.475 13.449 1.00 77.81 81 ASP A O 1
ATOM 676 N N . PRO A 1 82 ? -17.471 -12.157 12.177 1.00 79.81 82 PRO A N 1
ATOM 677 C CA . PRO A 1 82 ? -18.880 -11.787 12.322 1.00 79.81 82 PRO A CA 1
ATOM 678 C C . PRO A 1 82 ? -19.367 -11.703 13.774 1.00 79.81 82 PRO A C 1
ATOM 680 O O . PRO A 1 82 ? -20.348 -11.008 14.034 1.00 79.81 82 PRO A O 1
ATOM 683 N N . ASP A 1 83 ? -18.684 -12.382 14.697 1.00 87.75 83 ASP A N 1
ATOM 684 C CA . ASP A 1 83 ? -19.075 -12.473 16.102 1.00 87.75 83 ASP A CA 1
ATOM 685 C C . ASP A 1 83 ? -18.478 -11.344 16.964 1.00 87.75 83 ASP A C 1
ATOM 687 O O . ASP A 1 83 ? -18.826 -11.204 18.140 1.00 87.75 83 ASP A O 1
ATOM 691 N N . LEU A 1 84 ? -17.593 -10.510 16.401 1.00 85.12 84 LEU A N 1
ATOM 692 C CA . LEU A 1 84 ? -16.947 -9.416 17.127 1.00 85.12 84 LEU A CA 1
ATOM 693 C C . LEU A 1 84 ? -17.611 -8.054 16.883 1.00 85.12 84 LEU A C 1
ATOM 695 O O . LEU A 1 84 ? -17.962 -7.731 15.742 1.00 85.12 84 LEU A O 1
ATOM 699 N N . PRO A 1 85 ? -17.703 -7.195 17.921 1.00 87.06 85 PRO A N 1
ATOM 700 C CA . PRO A 1 85 ? -18.209 -5.836 17.779 1.00 87.06 85 PRO A CA 1
ATOM 701 C C . PRO A 1 85 ? -17.412 -5.035 16.753 1.00 87.06 85 PRO A C 1
ATOM 703 O O . PRO A 1 85 ? -16.180 -5.096 16.710 1.00 87.06 85 PRO A O 1
ATOM 706 N N . ILE A 1 86 ? -18.135 -4.251 15.960 1.00 85.00 86 ILE A N 1
ATOM 707 C CA . ILE A 1 86 ? -17.591 -3.452 14.869 1.00 85.00 86 ILE A CA 1
ATOM 708 C C . ILE A 1 86 ? -17.665 -1.974 15.251 1.00 85.00 86 ILE A C 1
ATOM 710 O O . ILE A 1 86 ? -18.709 -1.497 15.692 1.00 85.00 86 ILE A O 1
ATOM 714 N N . GLU A 1 87 ? -16.583 -1.239 15.023 1.00 81.81 87 GLU A N 1
ATOM 715 C CA . GLU A 1 87 ? -16.549 0.219 15.105 1.00 81.81 87 GLU A CA 1
ATOM 716 C C . GLU A 1 87 ? -16.176 0.797 13.740 1.00 81.81 87 GLU A C 1
ATOM 718 O O . GLU A 1 87 ? -15.249 0.322 13.088 1.00 81.81 87 GLU A O 1
ATOM 723 N N . VAL A 1 88 ? -16.886 1.831 13.293 1.00 76.38 88 VAL A N 1
ATOM 724 C CA . VAL A 1 88 ? -16.543 2.554 12.062 1.00 76.38 88 VAL A CA 1
ATOM 725 C C . VAL A 1 88 ? -16.026 3.926 12.451 1.00 76.38 88 VAL A C 1
ATOM 727 O O . VAL A 1 88 ? -16.745 4.716 13.056 1.00 76.38 88 VAL A O 1
ATOM 730 N N . HIS A 1 89 ? -14.772 4.206 12.119 1.00 71.12 89 HIS A N 1
ATOM 731 C CA . HIS A 1 89 ? -14.147 5.504 12.347 1.00 71.12 89 HIS A CA 1
ATOM 732 C C . HIS A 1 89 ? -14.135 6.252 11.020 1.00 71.12 89 HIS A C 1
ATOM 734 O O . HIS A 1 89 ? -13.581 5.756 10.044 1.00 71.12 89 HIS A O 1
ATOM 740 N N . THR A 1 90 ? -14.755 7.423 10.953 1.00 63.22 90 THR A N 1
ATOM 741 C CA . THR A 1 90 ? -14.811 8.236 9.731 1.00 63.22 90 THR A CA 1
ATOM 742 C C . THR A 1 90 ? -14.050 9.535 9.920 1.00 63.22 90 THR A C 1
ATOM 744 O O . THR A 1 90 ? -14.155 10.154 10.975 1.00 63.22 90 THR A O 1
ATOM 747 N N . ASP A 1 91 ? -13.331 9.963 8.888 1.00 57.22 91 ASP A N 1
ATOM 748 C CA . ASP A 1 91 ? -12.668 11.264 8.838 1.00 57.22 91 ASP A CA 1
ATOM 749 C C . ASP A 1 91 ? -13.015 11.966 7.522 1.00 57.22 91 ASP A C 1
ATOM 751 O O . ASP A 1 91 ? -13.058 11.337 6.461 1.00 57.22 91 ASP A O 1
ATOM 755 N N . ALA A 1 92 ? -13.282 13.267 7.586 1.00 53.94 92 ALA A N 1
ATOM 756 C CA . ALA A 1 92 ? -13.642 14.075 6.430 1.00 53.94 92 ALA A CA 1
ATOM 757 C C . ALA A 1 92 ? -12.718 15.289 6.338 1.00 53.94 92 ALA A C 1
ATOM 759 O O . ALA A 1 92 ? -12.516 16.024 7.301 1.00 53.94 92 ALA A O 1
ATOM 760 N N . SER A 1 93 ? -12.179 15.515 5.143 1.00 61.75 93 SER A N 1
ATOM 761 C CA . SER A 1 93 ? -11.332 16.662 4.818 1.00 61.75 93 SER A CA 1
ATOM 762 C C . SER A 1 93 ? -11.862 17.383 3.583 1.00 61.75 93 SER A C 1
ATOM 764 O O . SER A 1 93 ? -12.636 16.828 2.800 1.00 61.75 93 SER A O 1
ATOM 766 N N . ASP A 1 94 ? -11.360 18.590 3.323 1.00 49.09 94 ASP A N 1
ATOM 767 C CA . ASP A 1 94 ? -11.725 19.369 2.131 1.00 49.09 94 ASP A CA 1
ATOM 768 C C . ASP A 1 94 ? -11.414 18.677 0.793 1.00 49.09 94 ASP A C 1
ATOM 770 O O . ASP A 1 94 ? -11.917 19.082 -0.257 1.00 49.09 94 ASP A O 1
ATOM 774 N N . LEU A 1 95 ? -10.597 17.621 0.806 1.00 42.78 95 LEU A N 1
ATOM 775 C CA . LEU A 1 95 ? -10.170 16.887 -0.385 1.00 42.78 95 LEU A CA 1
ATOM 776 C C . LEU A 1 95 ? -10.861 15.525 -0.551 1.00 42.78 95 LEU A C 1
ATOM 778 O O . LEU A 1 95 ? -10.800 14.938 -1.640 1.00 42.78 95 LEU A O 1
ATOM 782 N N . GLY A 1 96 ? -11.492 14.991 0.494 1.00 49.62 96 GLY A N 1
ATOM 783 C CA . GLY A 1 96 ? -11.917 13.595 0.523 1.00 49.62 96 GLY A CA 1
ATOM 784 C C . GLY A 1 96 ? -12.476 13.146 1.866 1.00 49.62 96 GLY A C 1
ATOM 785 O O . GLY A 1 96 ? -12.156 13.725 2.901 1.00 49.62 96 GLY A O 1
ATOM 786 N N . VAL A 1 97 ? -13.247 12.063 1.816 1.00 62.88 97 VAL A N 1
ATOM 787 C CA . VAL A 1 97 ? -13.768 11.331 2.974 1.00 62.88 97 VAL A CA 1
ATOM 788 C C . VAL A 1 97 ? -13.061 9.986 3.103 1.00 62.88 97 VAL A C 1
ATOM 790 O O . VAL A 1 97 ? -12.762 9.318 2.106 1.00 62.88 97 VAL A O 1
ATOM 793 N N . GLY A 1 98 ? -12.779 9.593 4.336 1.00 51.44 98 GLY A N 1
ATOM 794 C CA . GLY A 1 98 ? -12.180 8.327 4.720 1.00 51.44 98 GLY A CA 1
ATOM 795 C C . GLY A 1 98 ? -13.026 7.625 5.776 1.00 51.44 98 GLY A C 1
ATOM 796 O O . GLY A 1 98 ? -13.704 8.256 6.579 1.00 51.44 98 GLY A O 1
ATOM 797 N N . ALA A 1 99 ? -12.979 6.301 5.777 1.00 59.62 99 ALA A N 1
ATOM 798 C CA . ALA A 1 99 ? -13.573 5.452 6.792 1.00 59.62 99 ALA A CA 1
ATOM 799 C C . ALA A 1 99 ? -12.632 4.283 7.100 1.00 59.62 99 ALA A C 1
ATO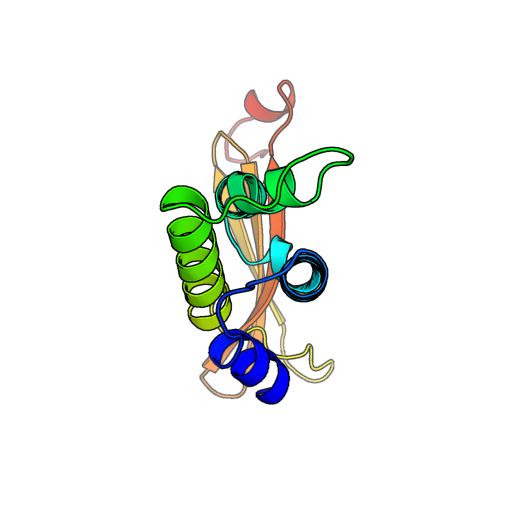M 801 O O . ALA A 1 99 ? -11.970 3.751 6.209 1.00 59.62 99 ALA A O 1
ATOM 802 N N . ALA A 1 100 ? -12.589 3.865 8.354 1.00 64.44 100 ALA A N 1
ATOM 803 C CA . ALA A 1 100 ? -11.893 2.691 8.840 1.00 64.44 100 ALA A CA 1
ATOM 804 C C . ALA A 1 100 ? -12.905 1.801 9.562 1.00 64.44 100 ALA A C 1
ATOM 806 O O . ALA A 1 100 ? -13.583 2.241 10.483 1.00 64.44 100 ALA A O 1
ATOM 807 N N . LEU A 1 101 ? -13.019 0.555 9.123 1.00 74.19 101 LEU A N 1
ATOM 808 C CA . LEU A 1 101 ? -13.725 -0.500 9.827 1.00 74.19 101 LEU A CA 1
ATOM 809 C C . LEU A 1 101 ? -12.760 -1.112 10.834 1.00 74.19 101 LEU A C 1
ATOM 811 O O . LEU A 1 101 ? -11.704 -1.600 10.437 1.00 74.19 101 LEU A O 1
ATOM 815 N N . MET A 1 102 ? -13.134 -1.121 12.102 1.00 79.50 102 MET A N 1
ATOM 816 C CA . MET A 1 102 ? -12.372 -1.671 13.213 1.00 79.50 102 MET A CA 1
ATOM 817 C C . MET A 1 102 ? -13.195 -2.762 13.903 1.00 79.50 102 MET A C 1
ATOM 819 O O . MET A 1 102 ? -14.423 -2.723 13.883 1.00 79.50 102 MET A O 1
ATOM 823 N N . GLN A 1 103 ? -12.536 -3.726 14.534 1.00 83.25 103 GLN A N 1
ATOM 824 C CA . GLN A 1 103 ? -13.176 -4.721 15.388 1.00 83.25 103 GLN A CA 1
ATOM 825 C C . GLN A 1 103 ? -12.530 -4.768 16.762 1.00 83.25 103 GLN A C 1
ATOM 827 O O . GLN A 1 103 ? -11.303 -4.709 16.889 1.00 83.25 103 GLN A O 1
ATOM 832 N N . LYS A 1 104 ? -13.378 -4.894 17.785 1.00 83.81 104 LYS A N 1
ATOM 833 C CA . LYS A 1 104 ? -12.953 -4.999 19.178 1.00 83.81 104 LYS A CA 1
ATOM 834 C C . LYS A 1 104 ? -12.729 -6.462 19.554 1.00 83.81 104 LYS A C 1
ATOM 836 O O . LYS A 1 104 ? -13.630 -7.287 19.439 1.00 83.81 104 LYS A O 1
ATOM 841 N N . GLU A 1 105 ? -11.529 -6.778 20.023 1.00 80.12 105 GLU A N 1
ATOM 842 C CA . GLU A 1 105 ? -11.143 -8.089 20.547 1.00 80.12 105 GLU A CA 1
ATOM 843 C C . GLU A 1 105 ? -10.569 -7.904 21.953 1.00 80.12 105 GLU A C 1
ATOM 845 O O . GLU A 1 105 ? -9.421 -7.492 22.134 1.00 80.12 105 GLU A O 1
ATOM 850 N N . GLY A 1 106 ? -11.403 -8.148 22.965 1.00 82.06 106 GLY A N 1
ATOM 851 C CA . GLY A 1 106 ? -11.079 -7.790 24.346 1.00 82.06 106 GLY A CA 1
ATOM 852 C C . GLY A 1 106 ? -10.892 -6.276 24.496 1.00 82.06 106 GLY A C 1
ATOM 853 O O . GLY A 1 106 ? -11.786 -5.501 24.158 1.00 82.06 106 GLY A O 1
ATOM 854 N N . GLU A 1 107 ? -9.721 -5.860 24.981 1.00 78.06 107 GLU A N 1
ATOM 855 C CA . GLU A 1 107 ? -9.347 -4.446 25.156 1.00 78.06 107 GLU A CA 1
ATOM 856 C C . GLU A 1 107 ? -8.685 -3.828 23.910 1.00 78.06 107 GLU A C 1
ATOM 858 O O . GLU A 1 107 ? -8.422 -2.628 23.879 1.00 78.06 107 GLU A O 1
ATOM 863 N N . MET A 1 108 ? -8.402 -4.621 22.868 1.00 73.62 108 MET A N 1
ATOM 864 C CA . MET A 1 108 ? -7.760 -4.129 21.646 1.00 73.62 108 MET A CA 1
ATOM 865 C C . MET A 1 108 ? -8.793 -3.795 20.568 1.00 73.62 108 MET A C 1
ATOM 867 O O . MET A 1 108 ? -9.720 -4.563 20.317 1.00 73.62 108 MET A O 1
ATOM 871 N N . VAL A 1 109 ? -8.589 -2.671 19.882 1.00 75.00 109 VAL A N 1
ATOM 872 C CA . VAL A 1 109 ? -9.347 -2.281 18.686 1.00 75.00 109 VAL A CA 1
ATOM 873 C C . VAL A 1 109 ? -8.422 -2.415 17.483 1.00 75.00 109 VAL A C 1
ATOM 875 O O . VAL A 1 109 ? -7.409 -1.722 17.386 1.00 75.00 109 VAL A O 1
ATOM 878 N N . LEU A 1 110 ? -8.745 -3.343 16.583 1.00 74.69 110 LEU A N 1
ATOM 879 C CA . LEU A 1 110 ? -7.916 -3.681 15.428 1.00 74.69 110 LEU A CA 1
ATOM 880 C C . LEU A 1 110 ? -8.628 -3.288 14.134 1.00 74.69 110 LEU A C 1
ATOM 882 O O . LEU A 1 110 ? -9.821 -3.549 13.998 1.00 74.69 110 LEU A O 1
ATOM 886 N N . PRO A 1 111 ? -7.935 -2.687 13.159 1.00 69.19 111 PRO A N 1
ATOM 887 C CA . PRO A 1 111 ? -8.546 -2.384 11.874 1.00 69.19 111 PRO A CA 1
ATOM 888 C C . PRO A 1 111 ? -8.859 -3.664 11.104 1.00 69.19 111 PRO A C 1
ATOM 890 O O . PRO A 1 111 ? -8.177 -4.671 11.245 1.00 69.19 111 PRO A O 1
ATOM 893 N N . VAL A 1 112 ? -9.887 -3.614 10.265 1.00 71.19 112 VAL A N 1
ATOM 894 C CA . VAL A 1 112 ? -10.381 -4.712 9.417 1.00 71.19 112 VAL A CA 1
ATOM 895 C C . VAL A 1 112 ? -10.495 -4.280 7.963 1.00 71.19 112 VAL A C 1
ATOM 897 O O . VAL A 1 112 ? -10.171 -5.046 7.055 1.00 71.19 112 VAL A O 1
ATOM 900 N N . ALA A 1 113 ? -10.905 -3.034 7.721 1.00 65.00 113 ALA A N 1
ATOM 901 C CA . ALA A 1 113 ? -10.926 -2.439 6.392 1.00 65.00 113 ALA A CA 1
ATOM 902 C C . ALA A 1 113 ? -10.724 -0.922 6.468 1.00 65.00 113 ALA A C 1
ATOM 904 O O . ALA A 1 113 ? -11.005 -0.299 7.480 1.00 65.00 113 ALA A O 1
ATOM 905 N N . TYR A 1 114 ? -10.289 -0.316 5.369 1.00 63.28 114 TYR A N 1
ATOM 906 C CA . TYR A 1 114 ? -10.296 1.125 5.164 1.00 63.28 114 TYR A CA 1
ATOM 907 C C . TYR A 1 114 ? -10.976 1.406 3.823 1.00 63.28 114 TYR A C 1
ATOM 909 O O . TYR A 1 114 ? -10.750 0.692 2.842 1.00 63.28 114 TYR A O 1
ATOM 917 N N . ALA A 1 115 ? -11.793 2.448 3.778 1.00 54.41 115 ALA A N 1
ATOM 918 C CA . ALA A 1 115 ? -12.425 2.986 2.586 1.00 54.41 115 ALA A CA 1
ATOM 919 C C . ALA A 1 115 ? -12.068 4.471 2.474 1.00 54.41 115 ALA A C 1
ATOM 921 O O . ALA A 1 115 ? -12.001 5.180 3.469 1.00 54.41 115 ALA A O 1
ATOM 922 N N . SER A 1 116 ? -11.816 4.966 1.266 1.00 54.94 116 SER A N 1
ATOM 923 C CA . SER A 1 116 ? -11.645 6.404 1.046 1.00 54.94 116 SER A CA 1
ATOM 924 C C . SER A 1 116 ? -12.155 6.804 -0.328 1.00 54.94 116 SER A C 1
ATOM 926 O O . SER A 1 116 ? -12.061 6.041 -1.294 1.00 54.94 116 SER A O 1
ATOM 928 N N . ARG A 1 117 ? -12.716 8.010 -0.412 1.00 57.22 117 ARG A N 1
ATOM 929 C CA . ARG A 1 117 ? -13.245 8.597 -1.641 1.00 57.22 117 ARG A CA 1
ATOM 930 C C . ARG A 1 117 ? -12.838 10.064 -1.717 1.00 57.22 117 ARG A C 1
ATOM 932 O O . ARG A 1 117 ? -12.973 10.803 -0.749 1.00 57.22 117 ARG A O 1
ATOM 939 N N . ARG A 1 118 ? -12.355 10.504 -2.883 1.00 50.66 118 ARG A N 1
ATOM 940 C CA . ARG A 1 118 ? -12.135 11.938 -3.143 1.00 50.66 118 ARG A CA 1
ATOM 941 C C . ARG A 1 118 ? -13.482 12.623 -3.343 1.00 50.66 118 ARG A C 1
ATOM 943 O O . ARG A 1 118 ? -14.339 12.063 -4.025 1.00 50.66 118 ARG A O 1
ATOM 950 N N . LEU A 1 119 ? -13.639 13.818 -2.784 1.00 56.69 119 LEU A N 1
ATOM 951 C CA . LEU A 1 119 ? -14.825 14.639 -3.021 1.00 56.69 119 LEU A CA 1
ATOM 952 C C . LEU A 1 119 ? -14.792 15.173 -4.460 1.00 56.69 119 LEU A C 1
ATOM 954 O O . LEU A 1 119 ? -13.748 15.630 -4.944 1.00 56.69 119 LEU A O 1
ATOM 958 N N . THR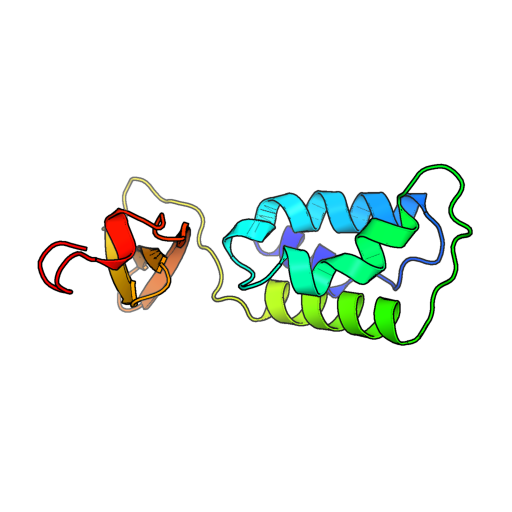 A 1 120 ? -15.926 15.090 -5.151 1.00 54.97 120 THR A N 1
ATOM 959 C CA . THR A 1 120 ? -16.109 15.694 -6.479 1.00 54.97 120 THR A CA 1
ATOM 960 C C . THR A 1 120 ? -16.112 17.225 -6.384 1.00 54.97 120 THR A C 1
ATOM 962 O O . THR A 1 120 ? -16.292 17.790 -5.306 1.00 54.97 120 THR A O 1
ATOM 965 N N . ASP A 1 121 ? -15.919 17.935 -7.502 1.00 51.97 121 ASP A N 1
ATOM 966 C CA . ASP A 1 121 ? -15.886 19.410 -7.491 1.00 51.97 121 ASP A CA 1
ATOM 967 C C . ASP A 1 121 ? -17.207 20.045 -7.017 1.00 51.97 121 ASP A C 1
ATOM 969 O O . ASP A 1 121 ? -17.199 21.162 -6.498 1.00 51.97 121 ASP A O 1
ATOM 973 N N . ALA A 1 122 ? -18.323 19.316 -7.131 1.00 54.38 122 ALA A N 1
ATOM 974 C CA . ALA A 1 122 ? -19.602 19.692 -6.537 1.00 54.38 122 ALA A CA 1
ATOM 975 C C . ALA A 1 122 ? -19.602 19.525 -5.005 1.00 54.38 122 ALA A C 1
ATOM 977 O O . ALA A 1 122 ? -20.069 20.408 -4.294 1.00 54.38 122 ALA A O 1
ATOM 978 N N . GLU A 1 123 ? -19.019 18.440 -4.488 1.00 48.72 123 GLU A N 1
ATOM 979 C CA . GLU A 1 123 ? -19.015 18.111 -3.055 1.00 48.72 123 GLU A CA 1
ATOM 980 C C . GLU A 1 123 ? -17.974 18.902 -2.244 1.00 48.72 123 GLU A C 1
ATOM 982 O O . GLU A 1 123 ? -18.136 19.102 -1.042 1.00 48.72 123 GLU A O 1
ATOM 987 N N . LYS A 1 124 ? -16.928 19.437 -2.890 1.00 48.44 124 LYS A N 1
ATOM 988 C CA . LYS A 1 124 ? -15.963 20.351 -2.246 1.00 48.44 124 LYS A CA 1
ATOM 989 C C . LYS A 1 124 ? -16.610 21.623 -1.689 1.00 48.44 124 LYS A C 1
ATOM 991 O O . LYS A 1 124 ? -16.049 22.219 -0.770 1.00 48.44 124 LYS A O 1
ATOM 996 N N . LYS A 1 125 ? -17.763 22.030 -2.235 1.00 53.94 125 LYS A N 1
ATOM 997 C CA . LYS A 1 125 ? -18.491 23.247 -1.845 1.00 53.94 125 LYS A CA 1
ATOM 998 C C . LYS A 1 125 ? -19.427 23.066 -0.644 1.00 53.94 125 LYS A C 1
ATOM 1000 O O . LYS A 1 125 ? -19.957 24.070 -0.179 1.00 53.94 125 LYS A O 1
ATOM 1005 N N . TYR A 1 126 ? -19.624 21.844 -0.141 1.00 49.16 126 TYR A N 1
ATOM 1006 C CA . TYR A 1 126 ? -20.449 21.616 1.048 1.00 49.16 126 TYR A CA 1
ATOM 1007 C C . TYR A 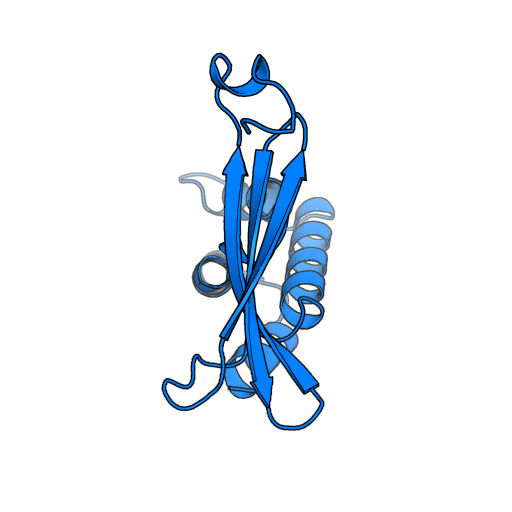1 126 ? -19.691 21.932 2.346 1.00 49.16 126 TYR A C 1
ATOM 1009 O O . TYR A 1 126 ? -18.462 21.808 2.421 1.00 49.16 126 TYR A O 1
ATOM 1017 N N . SER A 1 127 ? -20.441 22.373 3.358 1.00 49.84 127 SER A N 1
ATOM 1018 C CA . SER A 1 127 ? -19.961 22.585 4.727 1.00 49.84 127 SER A CA 1
ATOM 1019 C C . SER A 1 127 ? -19.446 21.270 5.326 1.00 49.84 127 SER A C 1
ATOM 1021 O O . SER A 1 127 ? -19.958 20.207 4.993 1.00 49.84 127 SER A O 1
ATOM 1023 N N . THR A 1 128 ? -18.460 21.319 6.226 1.00 48.09 128 THR A N 1
ATOM 1024 C CA . THR A 1 128 ? -17.871 20.136 6.890 1.00 48.09 128 THR A CA 1
ATOM 1025 C C . THR A 1 128 ? -18.908 19.281 7.631 1.00 48.09 128 THR A C 1
ATOM 1027 O O . THR A 1 128 ? -18.693 18.092 7.815 1.00 48.09 128 THR A O 1
ATOM 1030 N N . THR A 1 129 ? -20.048 19.861 8.018 1.00 52.94 129 THR A N 1
ATOM 1031 C CA . THR A 1 129 ? -21.175 19.150 8.651 1.00 52.94 129 THR A CA 1
ATOM 1032 C C . THR A 1 129 ? -22.051 18.380 7.649 1.00 52.94 129 THR A C 1
ATOM 1034 O O . THR A 1 129 ? -22.847 17.541 8.055 1.00 52.94 129 THR A O 1
ATOM 1037 N N . GLU A 1 130 ? -21.930 18.672 6.352 1.00 44.25 130 GLU A N 1
ATOM 1038 C CA . GLU A 1 130 ? -22.720 18.095 5.250 1.00 44.25 130 GLU A CA 1
ATOM 1039 C C . GLU A 1 130 ? -21.863 17.265 4.265 1.00 44.25 130 GLU A C 1
ATOM 1041 O O . GLU A 1 130 ? -22.391 16.761 3.272 1.00 44.25 130 GLU A O 1
ATOM 1046 N N . LYS A 1 131 ? -20.549 17.150 4.515 1.00 46.97 131 LYS A N 1
ATOM 1047 C CA . LYS A 1 131 ? -19.575 16.364 3.733 1.00 46.97 131 LYS A CA 1
ATOM 1048 C C . LYS A 1 131 ? -19.442 14.928 4.233 1.00 46.97 131 LYS A C 1
ATOM 1050 O O . LYS A 1 131 ? -19.527 14.714 5.460 1.00 46.97 131 LYS A O 1
#

Secondary structure (DSSP, 8-state):
-HHHHHHHHT-----SHHHHHHHHHHHHHTGGGSTTHHHHSHHHHHTTSTT------HHHHHHHHHHHHHHHHS---PPP-TTS-EEEEEEEETTEEEEEEEEEETTEEEEEEEEEEEPPTTGGGS-TTT-

Foldseek 3Di:
DVVLLVVLLPQDDDPDLVSLVVNVVSLVVCQLQQVVLCVLCVVSVQCNDPPDDNDCDPSNVRSSVSSNCSSNVRFDADADDVVFDWDKDWDDDLFWIKIWIWTDDPPDIGTNGIHIDTQDPVRSPDDPVRD

InterPro domains:
  IPR041577 Reverse transcriptase/retrotransposon-derived protein, RNase H-like domain [PF17919] (56-131)
  IPR043128 Reverse transcriptase/Diguanylate cyclase domain [G3DSA:3.30.70.270] (2-95)
  IPR043502 DNA/RNA polymerase superfamily [SSF56672] (3-131)
  IPR051320 Viral Replication and Maturation Polyprotein [PTHR33064] (3-131)

=== Feature glossary ===
Key to the feature types in this record:

pLDDT. pLDDT is the predicted lDDT-Cα score: AlphaFold's confidence that the local environment of each residue (all inter-atomic distances within 15 Å) is correctly placed. It is a per-residue number between 0 and 100, with higher meaning more reliable.

Radius of gyration, Cα contacts, bounding box. The geometric summary reports three shape descriptors. Rg (radius of gyration) measures how spread out the Cα atoms are about their centre of mass; compact globular proteins have small Rg, elongated or unfolded ones large. Cα contacts (<8 Å, |i−j|>4) count long-range residue pairs in spatial proximity — high for tightly packed folds, near zero for rods or random coil. The bounding-box extents give the protein's footprint along x, y, z in Å.

Backbone torsions (φ/ψ). Backbone dihedral angles. Every residue except chain termini has a φ (preceding-C → N → Cα → C) and a ψ (N → Cα → C → next-N). They are reported in degrees following the IUPAC sign convention. Secondary structure is essentially a statement about which (φ, ψ) basin each residue occupies.

Contact-map, Ramachandran, and PAE plots. Plot images: a contact map (which residues are close in 3D, as an N×N binary image), a Ramachandran scatter (backbone torsion angles, revealing secondary-structure composition at a glance), and — for AlphaFold structures — a PAE heatmap (pairwise prediction confidence).

Predicted aligned error. Predicted Aligned Error (PAE) is an AlphaFold confidence matrix: entry (i, j) is the expected error in the position of r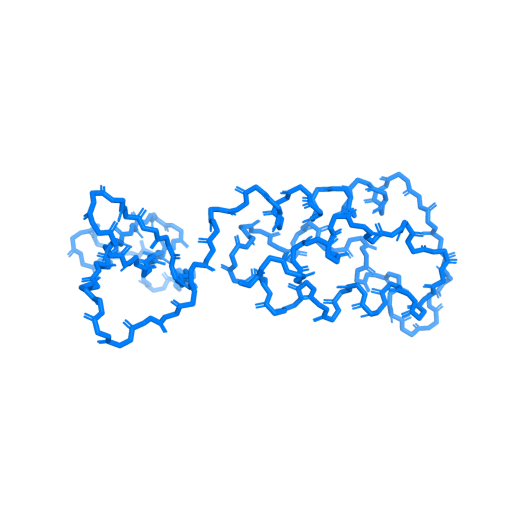esidue j, in ångströms, when the prediction is superimposed on the true structure at residue i. Low PAE within a block of residues means that block is internally rigid and well-predicted; high PAE between two blocks means their relative placement is uncertain even if each block individually is confident.

Secondary structure (3-state, P-SEA). Three-state secondary structure (P-SEA) collapses the eight DSSP classes into helix (a), strand (b), and coil (c). P-SEA assigns these from Cα geometry alone — distances and angles — without requiring backbone oxygens, so it works on any Cα trace.

Solvent-accessible surface area. Solvent-accessible surface area (SASA) is the area in Å² traced out by the centre of a 1.4 Å probe sphere (a water molecule) rolled over the protein's van der Waals surface (Shrake–Rupley / Lee–Richards construction). Buried residues have near-zero SASA; fully exposed residues can exceed 200 Å². The total SASA scales roughly with the number of surface residues.

Foldseek 3Di. The Foldseek 3Di string encodes local tertiary geometry as a 20-letter alphabet — one character per residue — derived from the relative positions of nearby Cα atoms. Unlike the amino-acid sequence, 3Di is a direct function of the 3D structure, so two proteins with the same fold have similar 3Di strings even at low sequence identity.

B-factor. For experimental (PDB) structures, the B-factor (temperature factor) quantifies the positional spread of each atom in the crystal — a combination of thermal vibration and static disorder — in units of Å². High B-factors mark flexible loops or poorly resolved regions; low B-factors mark the rigid, well-ordered core.

mmCIF coordinates. The mmCIF block holds the 3D Cartesian coordinates of each backbone atom (N, Cα, C, O) in ångströms. mmCIF is the PDB's canonical archive format — a tagged-loop text representation of the atomic model.

InterPro / GO / CATH / organism. Functional annotations link the protein to curated databases. InterPro entries identify conserved domains and families by matching the sequence against member-database signatures (Pfam, PROSITE, CDD, …). Gene Ontology (GO) terms describe molecular function, biological process, and cellular component in a controlled vocabulary. CATH places the structure in a hierarchical fold classification (Class/Architecture/Topology/Homologous-superfamily). The organism is the source species.

Rendered structure images. Structure images are PyMOL renders from six orthogonal camera directions. Cartoon representation draws helices as coils and strands as arrows; sticks shows the backbone as bonds; surface shows the solvent-excluded envelope. Rainbow coloring maps sequence position to hue (blue→red, N→C); chain coloring assigns a distinct color per polypeptide.

Sequence. This is the polypeptide sequence — one letter per residue, N-terminus first. Length ranges from a few dozen residues for small domains to over a thousand for large multi-domain proteins.

Secondary structure (8-state, DSSP). The SS8 string is DSSP's per-residue secondary-structure call. α-helix (H) means an i→i+4 H-bond ladder; β-strand (E) means the residue participates in a β-sheet; 3₁₀ (G) and π (I) are tighter and wider helices; T/S are turns/bends; '-' is loop.

Nearest PDB structures. Structural nearest neighbors (via Foldseek easy-search vs the PDB). Reported per hit: target PDB id, E-value, and alignment TM-score. A TM-score above ~0.5 is the conventional threshold for 'same fold'.